Protein AF-A0A527IEG9-F1 (afdb_monomer_lite)

Sequence (114 aa):
MAAKRARAEEELRIRSDRERFSSRGETYRGRKVEIALPAPVWIGRRSSSSIIARYGMGVKFLDELRGRPLADNLIQEAIPAFLDLQPGTTLDSDARGARLRIGQSFIADIDFRR

Structure (mmCIF, N/CA/C/O backbone):
data_AF-A0A527IEG9-F1
#
_entry.id   AF-A0A527IEG9-F1
#
loop_
_atom_site.group_PDB
_atom_site.id
_atom_site.type_symbol
_atom_site.label_atom_id
_atom_site.label_alt_id
_atom_site.label_comp_id
_atom_site.label_asym_id
_atom_site.label_entity_id
_atom_site.label_seq_id
_atom_site.pdbx_PDB_ins_code
_atom_site.Cartn_x
_atom_site.Cartn_y
_atom_site.Cartn_z
_atom_site.occupancy
_atom_site.B_iso_or_equiv
_atom_site.auth_seq_id
_atom_site.auth_comp_id
_atom_site.auth_asym_id
_atom_site.auth_atom_id
_atom_site.pdbx_PDB_model_num
ATOM 1 N N . MET A 1 1 ? -36.230 -12.224 -5.153 1.00 51.28 1 MET A N 1
ATOM 2 C CA . MET A 1 1 ? -35.337 -12.764 -4.096 1.00 51.28 1 MET A CA 1
ATOM 3 C C . MET A 1 1 ? -34.110 -13.481 -4.669 1.00 51.28 1 MET A C 1
ATOM 5 O O . MET A 1 1 ? -33.006 -13.135 -4.271 1.00 51.28 1 MET A O 1
ATOM 9 N N . ALA A 1 2 ? -34.260 -14.395 -5.639 1.00 60.66 2 ALA A N 1
ATOM 10 C CA . ALA A 1 2 ? -33.141 -15.141 -6.242 1.00 60.66 2 ALA A CA 1
ATOM 11 C C . ALA A 1 2 ? -32.073 -14.261 -6.933 1.00 60.66 2 ALA A C 1
ATOM 13 O O . ALA A 1 2 ? -30.885 -14.443 -6.696 1.00 60.66 2 ALA A O 1
ATOM 14 N N . ALA A 1 3 ? -32.480 -13.231 -7.684 1.00 59.66 3 ALA A N 1
ATOM 15 C CA . ALA A 1 3 ? -31.545 -12.319 -8.359 1.00 59.66 3 ALA A CA 1
ATOM 16 C C . ALA A 1 3 ? -30.668 -11.489 -7.394 1.00 59.66 3 ALA A C 1
ATOM 18 O O . ALA A 1 3 ? -29.519 -11.188 -7.703 1.00 59.66 3 ALA A O 1
ATOM 19 N N . LYS A 1 4 ? -31.180 -11.149 -6.198 1.00 56.38 4 LYS A N 1
ATOM 20 C CA . LYS A 1 4 ? -30.388 -10.474 -5.152 1.00 56.38 4 LYS A CA 1
ATOM 21 C C . LYS A 1 4 ? -29.350 -11.414 -4.535 1.00 56.38 4 LYS A C 1
ATOM 23 O O . LYS A 1 4 ? -28.250 -10.964 -4.245 1.00 56.38 4 LYS A O 1
ATOM 28 N N . ARG A 1 5 ? -29.684 -12.700 -4.359 1.00 64.88 5 ARG A N 1
ATOM 29 C CA . ARG A 1 5 ? -28.741 -13.715 -3.859 1.00 64.88 5 ARG A CA 1
ATOM 30 C C . ARG A 1 5 ? -27.626 -13.999 -4.858 1.00 64.88 5 ARG A C 1
ATOM 32 O O . ARG A 1 5 ? -26.475 -13.915 -4.466 1.00 64.88 5 ARG A O 1
ATOM 39 N N . ALA A 1 6 ? -27.952 -14.201 -6.134 1.00 69.56 6 ALA A N 1
ATOM 40 C CA . ALA A 1 6 ? -26.949 -14.427 -7.176 1.00 69.56 6 ALA A CA 1
ATOM 41 C C . ALA A 1 6 ? -25.975 -13.242 -7.315 1.00 69.56 6 ALA A C 1
ATOM 43 O O . ALA A 1 6 ? -24.769 -13.428 -7.424 1.00 69.56 6 ALA A O 1
ATOM 44 N N . ARG A 1 7 ? -26.482 -12.003 -7.231 1.00 61.66 7 ARG A N 1
ATOM 45 C CA . ARG A 1 7 ? -25.636 -10.800 -7.253 1.00 61.66 7 ARG A CA 1
ATOM 46 C C . ARG A 1 7 ? -24.762 -10.678 -6.001 1.00 61.66 7 ARG A C 1
ATOM 48 O O . ARG A 1 7 ? -23.593 -10.333 -6.115 1.00 61.66 7 ARG A O 1
ATOM 55 N N . ALA A 1 8 ? -25.300 -11.010 -4.827 1.00 61.66 8 ALA A N 1
ATOM 56 C CA . ALA A 1 8 ? -24.526 -11.051 -3.588 1.00 61.66 8 ALA A CA 1
ATOM 57 C C . ALA A 1 8 ? -23.448 -12.152 -3.611 1.00 61.66 8 ALA A C 1
ATOM 59 O O . ALA A 1 8 ? -22.348 -11.933 -3.116 1.00 61.66 8 ALA A O 1
ATOM 60 N N . GLU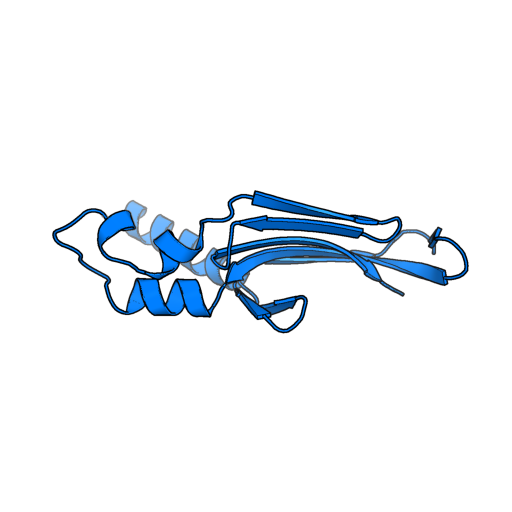 A 1 9 ? -23.737 -13.312 -4.202 1.00 65.81 9 GLU A N 1
ATOM 61 C CA . GLU A 1 9 ? -22.797 -14.427 -4.367 1.00 65.81 9 GLU A CA 1
ATOM 62 C C . GLU A 1 9 ? -21.685 -14.103 -5.373 1.00 65.81 9 GLU A C 1
ATOM 64 O O . GLU A 1 9 ? -20.520 -14.371 -5.087 1.00 65.81 9 GLU A O 1
ATOM 69 N N . GLU A 1 10 ? -21.998 -13.443 -6.491 1.00 61.69 10 GLU A N 1
ATOM 70 C CA . GLU A 1 10 ? -20.993 -12.946 -7.441 1.00 61.69 10 GLU A CA 1
ATOM 71 C C . GLU A 1 10 ? -20.089 -11.888 -6.781 1.00 61.69 10 GLU A C 1
ATOM 73 O O . GLU A 1 10 ? -18.861 -11.969 -6.853 1.00 61.69 10 GLU A O 1
ATOM 78 N N . GLU A 1 11 ? -20.675 -10.940 -6.041 1.00 54.66 11 GLU A N 1
ATOM 79 C CA . GLU A 1 11 ? -19.921 -9.946 -5.269 1.00 54.66 11 GLU A CA 1
ATOM 80 C C . GLU A 1 11 ? -19.051 -10.592 -4.180 1.00 54.66 11 GLU A C 1
ATOM 82 O O . GLU A 1 11 ? -17.944 -10.116 -3.926 1.00 54.66 11 GLU A O 1
ATOM 87 N N . LEU A 1 12 ? -19.514 -11.675 -3.545 1.00 58.25 12 LEU A N 1
ATOM 88 C CA . LEU A 1 12 ? -18.746 -12.465 -2.578 1.00 58.25 12 LEU A CA 1
ATOM 89 C C . LEU A 1 12 ? -17.605 -13.240 -3.250 1.00 58.25 12 LEU A C 1
ATOM 91 O O . LEU A 1 12 ? -16.510 -13.281 -2.692 1.00 58.25 12 LEU A O 1
ATOM 95 N N . ARG A 1 13 ? -17.817 -13.798 -4.446 1.00 60.03 13 ARG A N 1
ATOM 96 C CA . ARG A 1 13 ? -16.794 -14.523 -5.214 1.00 60.03 13 ARG A CA 1
ATOM 97 C C . ARG A 1 13 ? -15.653 -13.597 -5.638 1.00 60.03 13 ARG A C 1
ATOM 99 O O . ARG A 1 13 ? -14.487 -13.937 -5.459 1.00 60.03 13 ARG A O 1
ATOM 106 N N . ILE A 1 14 ? -15.976 -12.371 -6.054 1.00 57.31 14 ILE A N 1
ATOM 107 C CA . ILE A 1 14 ? -14.994 -11.317 -6.366 1.00 57.31 14 ILE A CA 1
ATOM 108 C C . ILE A 1 14 ? -14.208 -10.867 -5.110 1.00 57.31 14 ILE A C 1
ATOM 110 O O . ILE A 1 14 ? -13.097 -10.343 -5.221 1.00 57.31 14 ILE A O 1
ATOM 114 N N . ARG A 1 15 ? -14.704 -11.107 -3.879 1.00 53.66 15 ARG A N 1
ATOM 115 C CA . ARG A 1 15 ? -13.917 -10.851 -2.647 1.00 53.66 15 ARG A CA 1
ATOM 116 C C . ARG A 1 15 ? -12.710 -11.780 -2.503 1.00 53.66 15 ARG A C 1
ATOM 118 O O . ARG A 1 15 ? -11.850 -11.462 -1.680 1.00 53.66 15 ARG A O 1
ATOM 125 N N . SER A 1 16 ? -12.627 -12.873 -3.268 1.00 50.97 16 SER A N 1
ATOM 126 C CA . SER A 1 16 ? -11.478 -13.788 -3.253 1.00 50.97 16 SER A CA 1
ATOM 127 C C . SER A 1 16 ? -10.190 -13.158 -3.805 1.00 50.97 16 SER A C 1
ATOM 129 O O . SER A 1 16 ? -9.112 -13.623 -3.457 1.00 50.97 16 SER A O 1
ATOM 131 N N . ASP A 1 17 ? -10.278 -12.047 -4.549 1.00 58.75 17 ASP A N 1
ATOM 132 C CA . ASP A 1 17 ? -9.112 -11.271 -5.019 1.00 58.75 17 ASP A CA 1
ATOM 133 C C . ASP A 1 17 ? -8.487 -10.380 -3.929 1.00 58.75 17 ASP A C 1
ATOM 135 O O . ASP A 1 17 ? -7.576 -9.590 -4.192 1.00 58.75 17 ASP A O 1
ATOM 139 N N . ARG A 1 18 ? -9.013 -10.426 -2.697 1.00 70.69 18 ARG A N 1
ATOM 140 C CA . ARG A 1 18 ? -8.497 -9.622 -1.585 1.00 70.69 18 ARG A CA 1
ATOM 141 C C . ARG A 1 18 ? -7.335 -10.335 -0.893 1.00 70.69 18 ARG A C 1
ATOM 143 O O . ARG A 1 18 ? -7.546 -11.033 0.101 1.00 70.69 18 ARG A O 1
ATOM 150 N N . GLU A 1 19 ? -6.122 -10.104 -1.379 1.00 85.31 19 GLU A N 1
ATOM 151 C CA . GLU A 1 19 ? -4.869 -10.558 -0.769 1.00 85.31 19 GLU A CA 1
ATOM 152 C C . GLU A 1 19 ? -4.508 -9.710 0.469 1.00 85.31 19 GLU A C 1
ATOM 154 O O . GLU A 1 19 ? -4.860 -8.528 0.584 1.00 85.31 19 GLU A O 1
ATOM 159 N N . ARG A 1 20 ? -3.795 -10.323 1.421 1.00 91.56 20 ARG A N 1
ATOM 160 C CA . ARG A 1 20 ? -3.080 -9.595 2.475 1.00 91.56 20 ARG A CA 1
ATOM 161 C C . ARG A 1 20 ? -1.686 -9.240 1.976 1.00 91.56 20 ARG A C 1
ATOM 163 O O . ARG A 1 20 ? -0.940 -10.125 1.579 1.00 91.56 20 ARG A O 1
ATOM 170 N N . PHE A 1 21 ? -1.312 -7.971 2.060 1.00 91.50 21 PHE A N 1
ATOM 171 C CA . PHE A 1 21 ? 0.028 -7.522 1.699 1.00 91.50 21 PHE A CA 1
ATOM 172 C C . PHE A 1 21 ? 0.590 -6.586 2.761 1.00 91.50 21 PHE A C 1
ATOM 174 O O . PHE A 1 21 ? -0.154 -5.904 3.467 1.00 91.50 21 PHE A O 1
ATOM 181 N N . SER A 1 22 ? 1.916 -6.532 2.847 1.00 90.25 22 SER A N 1
ATOM 182 C CA . SER A 1 22 ? 2.611 -5.628 3.760 1.00 90.25 22 SER A CA 1
ATOM 183 C C . SER A 1 22 ? 3.229 -4.454 3.005 1.00 90.25 22 SER A C 1
ATOM 185 O O . SER A 1 22 ? 3.798 -4.627 1.922 1.00 90.25 22 SER A O 1
ATOM 187 N N . SER A 1 23 ? 3.158 -3.260 3.591 1.00 85.00 23 SER A N 1
ATOM 188 C CA . SER A 1 23 ? 3.851 -2.064 3.097 1.00 85.00 23 SER A CA 1
ATOM 189 C C . SER A 1 23 ? 4.388 -1.258 4.284 1.00 85.00 23 SER A C 1
ATOM 191 O O . SER A 1 23 ? 3.635 -0.913 5.186 1.00 85.00 23 SER A O 1
ATOM 193 N N . ARG A 1 24 ? 5.708 -0.996 4.313 1.00 78.62 24 ARG A N 1
ATOM 194 C CA . ARG A 1 24 ? 6.429 -0.319 5.424 1.00 78.62 24 ARG A CA 1
ATOM 195 C C . ARG A 1 24 ? 6.069 -0.839 6.835 1.00 78.62 24 ARG A C 1
ATOM 197 O O . ARG A 1 24 ? 5.907 -0.066 7.766 1.00 78.62 24 ARG A O 1
ATOM 204 N N . GLY A 1 25 ? 5.964 -2.158 6.993 1.00 83.69 25 GLY A N 1
ATOM 205 C CA . GLY A 1 25 ? 5.721 -2.795 8.298 1.00 83.69 25 GLY A CA 1
ATOM 206 C C . GLY A 1 25 ? 4.254 -2.856 8.735 1.00 83.69 25 GLY A C 1
ATOM 207 O O . GLY A 1 25 ? 3.943 -3.542 9.703 1.00 83.69 25 GLY A O 1
ATOM 208 N N . GLU A 1 26 ? 3.338 -2.224 8.001 1.00 87.38 26 GLU A N 1
ATOM 209 C CA . GLU A 1 26 ? 1.899 -2.362 8.220 1.00 87.38 26 GLU A CA 1
ATOM 210 C C . GLU A 1 26 ? 1.297 -3.408 7.277 1.00 87.38 26 GLU A C 1
ATOM 212 O O . GLU A 1 26 ? 1.782 -3.620 6.162 1.00 87.38 26 GLU A O 1
ATOM 217 N N . THR A 1 27 ? 0.235 -4.072 7.739 1.00 92.62 27 THR A N 1
ATOM 218 C CA . THR A 1 27 ? -0.490 -5.086 6.963 1.00 92.62 27 THR A CA 1
ATOM 219 C C . THR A 1 27 ? -1.805 -4.516 6.463 1.00 92.62 27 THR A C 1
ATOM 221 O O . THR A 1 27 ? -2.594 -3.963 7.232 1.00 92.62 27 THR A O 1
ATOM 224 N N . TYR A 1 28 ? -2.066 -4.733 5.183 1.00 93.00 28 TYR A N 1
ATOM 225 C CA . TYR A 1 28 ? -3.256 -4.278 4.489 1.00 93.00 28 TYR A CA 1
ATOM 226 C C . TYR A 1 28 ? -3.981 -5.466 3.866 1.00 93.00 28 TYR A C 1
ATOM 228 O O . TYR A 1 28 ? -3.386 -6.506 3.574 1.00 93.00 28 TYR A O 1
ATOM 236 N N . ARG A 1 29 ? -5.284 -5.309 3.651 1.00 93.25 29 ARG A N 1
ATOM 237 C CA . ARG A 1 29 ? -6.112 -6.243 2.895 1.00 93.25 29 ARG A CA 1
ATOM 238 C C . ARG A 1 29 ? -6.718 -5.515 1.707 1.00 93.25 29 ARG A C 1
ATOM 240 O O . ARG A 1 29 ? -7.449 -4.540 1.878 1.00 93.25 29 ARG A O 1
ATOM 247 N N . GLY A 1 30 ? -6.445 -6.006 0.508 1.00 93.75 30 GLY A N 1
ATOM 248 C CA . GLY A 1 30 ? -6.881 -5.353 -0.718 1.00 93.75 30 GLY A CA 1
ATOM 249 C C . GLY A 1 30 ? -6.375 -6.085 -1.944 1.00 93.75 30 GLY A C 1
ATOM 250 O O . GLY A 1 30 ? -6.306 -7.306 -1.928 1.00 93.75 30 GLY A O 1
ATOM 251 N N . ARG A 1 31 ? -6.050 -5.361 -3.008 1.00 91.75 31 ARG A N 1
ATOM 252 C CA . ARG A 1 31 ? -5.561 -5.959 -4.248 1.00 91.75 31 ARG A CA 1
ATOM 253 C C . ARG A 1 31 ? -4.077 -5.705 -4.431 1.00 91.75 31 ARG A C 1
ATOM 255 O O . ARG A 1 31 ? -3.546 -4.679 -4.007 1.00 91.75 31 ARG A O 1
ATOM 262 N N . LYS A 1 32 ? -3.442 -6.650 -5.109 1.00 92.06 32 LYS A N 1
ATOM 263 C CA . LYS A 1 32 ? -2.047 -6.616 -5.520 1.00 92.06 32 LYS A CA 1
ATOM 264 C C . LYS A 1 32 ? -1.991 -7.139 -6.943 1.00 92.06 32 LYS A C 1
ATOM 266 O O . LYS A 1 32 ? -2.528 -8.202 -7.233 1.00 92.06 32 LYS A O 1
ATOM 271 N N . VAL A 1 33 ? -1.366 -6.371 -7.815 1.00 92.69 33 VAL A N 1
ATOM 272 C CA . VAL A 1 33 ? -1.149 -6.736 -9.208 1.00 92.69 33 VAL A CA 1
ATOM 273 C C . VAL A 1 33 ? 0.329 -6.569 -9.483 1.00 92.69 33 VAL A C 1
ATOM 275 O O . VAL A 1 33 ? 0.902 -5.524 -9.185 1.00 92.69 33 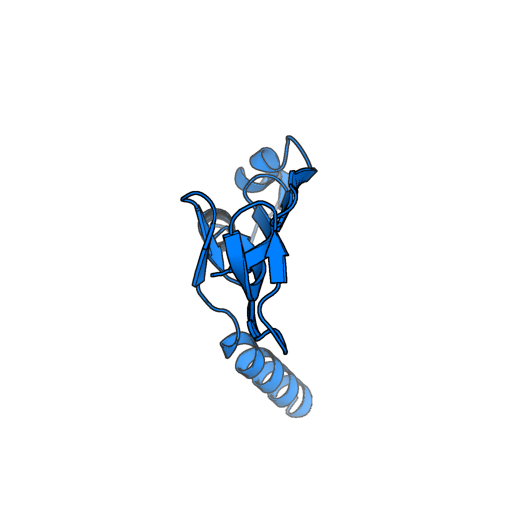VAL A O 1
ATOM 278 N N . GLU A 1 34 ? 0.943 -7.608 -10.029 1.00 94.56 34 GLU A N 1
ATOM 279 C CA . GLU A 1 34 ? 2.302 -7.542 -10.541 1.00 94.56 34 GLU A CA 1
ATOM 280 C C . GLU A 1 34 ? 2.255 -7.586 -12.064 1.00 94.56 34 GLU A C 1
ATOM 282 O O . GLU A 1 34 ? 1.620 -8.455 -12.659 1.00 94.56 34 GLU A O 1
ATOM 287 N N . ILE A 1 35 ? 2.894 -6.602 -12.683 1.00 94.50 35 ILE A N 1
ATOM 288 C CA . ILE A 1 35 ? 2.924 -6.405 -14.124 1.00 94.50 35 ILE A CA 1
ATOM 289 C C . ILE A 1 35 ? 4.368 -6.604 -14.565 1.00 94.50 35 ILE A C 1
ATOM 291 O O . ILE A 1 35 ? 5.245 -5.817 -14.203 1.00 94.50 35 ILE A O 1
ATOM 295 N N . ALA A 1 36 ? 4.617 -7.656 -15.341 1.00 96.50 36 ALA A N 1
ATOM 296 C CA . ALA A 1 36 ? 5.911 -7.861 -15.975 1.00 96.50 36 ALA A CA 1
ATOM 297 C C . ALA A 1 36 ? 6.147 -6.776 -17.035 1.00 96.50 36 ALA A C 1
ATOM 299 O O . ALA A 1 36 ? 5.261 -6.468 -17.836 1.00 96.50 36 ALA A O 1
ATOM 300 N N . LEU A 1 37 ? 7.343 -6.194 -17.037 1.00 95.06 37 LEU A N 1
ATOM 301 C CA . LEU A 1 37 ? 7.744 -5.241 -18.060 1.00 95.06 37 LEU A CA 1
ATOM 302 C C . LEU A 1 37 ? 8.191 -5.994 -19.319 1.00 95.06 37 LEU A C 1
ATOM 304 O O . LEU A 1 37 ? 8.839 -7.035 -19.211 1.00 95.06 37 LEU A O 1
ATOM 308 N N . PRO A 1 38 ? 7.908 -5.461 -20.520 1.00 93.81 38 PRO A N 1
ATOM 309 C CA . PRO A 1 38 ? 8.325 -6.093 -21.774 1.00 93.81 38 PRO A CA 1
ATOM 310 C C . PRO A 1 38 ? 9.854 -6.154 -21.929 1.00 93.81 38 PRO A C 1
ATOM 312 O O . PRO A 1 38 ? 10.368 -6.997 -22.657 1.00 93.81 38 PRO A O 1
ATOM 315 N N . ALA A 1 39 ? 10.583 -5.273 -21.238 1.00 94.81 39 ALA A N 1
ATOM 316 C CA . ALA A 1 39 ? 12.034 -5.294 -21.110 1.00 94.81 39 ALA A CA 1
ATOM 317 C C . ALA A 1 39 ? 12.453 -4.650 -19.773 1.00 94.81 39 ALA A C 1
ATOM 319 O O . ALA A 1 39 ? 11.714 -3.807 -19.251 1.00 94.81 39 ALA A O 1
ATOM 320 N N . PRO A 1 40 ? 13.632 -4.992 -19.217 1.00 94.38 40 PRO A N 1
ATOM 321 C CA . PRO A 1 40 ? 14.131 -4.347 -18.011 1.00 94.38 40 PRO A CA 1
ATOM 322 C C . PRO A 1 40 ? 14.338 -2.841 -18.210 1.00 94.38 40 PRO A C 1
ATOM 324 O O . PRO A 1 40 ? 15.003 -2.415 -19.154 1.00 94.38 40 PRO A O 1
ATOM 327 N N . VAL A 1 41 ? 13.826 -2.036 -17.281 1.00 94.44 41 VAL A N 1
ATOM 328 C CA . VAL A 1 41 ? 14.008 -0.578 -17.269 1.00 94.44 41 VAL A CA 1
ATOM 329 C C . VAL A 1 41 ? 15.047 -0.203 -16.219 1.00 94.44 41 VAL A C 1
ATOM 331 O O . VAL A 1 41 ? 14.991 -0.666 -15.077 1.00 94.44 41 VAL A O 1
ATOM 334 N N . TRP A 1 42 ? 16.002 0.647 -16.591 1.00 94.38 42 TRP A N 1
ATOM 335 C CA . TRP A 1 42 ? 17.022 1.161 -15.679 1.00 94.38 42 TRP A CA 1
ATOM 336 C C . TRP A 1 42 ? 16.534 2.428 -14.979 1.00 94.38 42 TRP A C 1
ATOM 338 O O . TRP A 1 42 ? 16.222 3.422 -15.628 1.00 94.38 42 TRP A O 1
ATOM 348 N N . ILE A 1 43 ? 16.504 2.398 -13.646 1.00 91.44 43 ILE A N 1
ATOM 349 C CA . ILE A 1 43 ? 16.190 3.554 -12.802 1.00 91.44 43 ILE A CA 1
ATOM 350 C C . ILE A 1 43 ? 17.415 3.837 -11.933 1.00 91.44 43 ILE A C 1
ATOM 352 O O . ILE A 1 43 ? 17.731 3.100 -10.990 1.00 91.44 43 ILE A O 1
ATOM 356 N N . GLY A 1 44 ? 18.161 4.882 -12.293 1.00 89.25 44 GLY A N 1
ATOM 357 C CA . GLY A 1 44 ? 19.489 5.130 -11.735 1.00 89.25 44 GLY A CA 1
ATOM 358 C C . GLY A 1 44 ? 20.438 3.965 -12.040 1.00 89.25 44 GLY A C 1
ATOM 359 O O . GLY A 1 44 ? 20.690 3.651 -13.197 1.00 89.25 44 GLY A O 1
ATOM 360 N N . ARG A 1 45 ? 20.960 3.303 -10.999 1.00 91.94 45 ARG A N 1
ATOM 361 C CA . ARG A 1 45 ? 21.913 2.176 -11.122 1.00 91.94 45 ARG A CA 1
ATOM 362 C C . ARG A 1 45 ? 21.269 0.787 -11.015 1.00 91.94 45 ARG A C 1
ATOM 364 O O . ARG A 1 45 ? 21.984 -0.205 -10.903 1.00 91.94 45 ARG A O 1
ATOM 371 N N . ARG A 1 46 ? 19.938 0.696 -10.955 1.00 91.62 46 ARG A N 1
ATOM 372 C CA . ARG A 1 46 ? 19.218 -0.571 -10.753 1.00 91.62 46 ARG A CA 1
ATOM 373 C C . ARG A 1 46 ? 18.275 -0.827 -11.920 1.00 91.62 46 ARG A C 1
ATOM 375 O O . ARG A 1 46 ? 17.517 0.063 -12.297 1.00 91.62 46 ARG A O 1
ATOM 382 N N . SER A 1 47 ? 18.294 -2.046 -12.449 1.00 95.31 47 SER A N 1
ATOM 383 C CA . SER A 1 47 ? 17.272 -2.515 -13.378 1.00 95.31 47 SER A CA 1
ATOM 384 C C . SER A 1 47 ? 16.020 -2.963 -12.620 1.00 95.31 47 SER A C 1
ATOM 386 O O . SER A 1 47 ? 16.087 -3.390 -11.461 1.00 95.31 47 SER A O 1
ATOM 388 N N . SER A 1 48 ? 14.875 -2.820 -13.276 1.00 95.88 48 SER A N 1
ATOM 389 C CA . SER A 1 48 ? 13.574 -3.288 -12.808 1.00 95.88 48 SER A CA 1
ATOM 390 C C . SER A 1 48 ? 12.915 -4.083 -13.926 1.00 95.88 48 SER A C 1
ATOM 392 O O . SER A 1 48 ? 12.897 -3.607 -15.060 1.00 95.88 48 SER A O 1
ATOM 394 N N . SER A 1 49 ? 12.404 -5.275 -13.629 1.00 96.12 49 SER A N 1
ATOM 395 C CA . SER A 1 49 ? 11.744 -6.152 -14.607 1.00 96.12 49 SER A CA 1
ATOM 396 C C . SER A 1 49 ? 10.230 -6.261 -14.406 1.00 96.12 49 SER A C 1
ATOM 398 O O . SER A 1 49 ? 9.530 -6.742 -15.295 1.00 96.12 49 SER A O 1
ATOM 400 N N . SER A 1 50 ? 9.702 -5.762 -13.287 1.00 96.56 50 SER A N 1
ATOM 401 C CA . SER A 1 50 ? 8.262 -5.700 -13.036 1.00 96.56 50 SER A CA 1
ATOM 402 C C . SER A 1 50 ? 7.859 -4.448 -12.256 1.00 96.56 50 SER A C 1
ATOM 404 O O . SER A 1 50 ? 8.683 -3.733 -11.674 1.00 96.56 50 SER A O 1
ATOM 406 N N . ILE A 1 51 ? 6.560 -4.166 -12.267 1.00 95.56 51 ILE A N 1
ATOM 407 C CA . ILE A 1 51 ? 5.909 -3.153 -11.441 1.00 95.56 51 ILE A CA 1
ATOM 408 C C . ILE A 1 51 ? 4.893 -3.865 -10.560 1.00 95.56 51 ILE A C 1
ATOM 410 O O . ILE A 1 51 ? 4.080 -4.643 -11.054 1.00 95.56 51 ILE A O 1
ATOM 414 N N . ILE A 1 52 ? 4.902 -3.566 -9.266 1.00 95.31 52 ILE A N 1
ATOM 415 C CA . ILE A 1 52 ? 3.841 -3.987 -8.357 1.00 95.31 52 ILE A CA 1
ATOM 416 C C . ILE A 1 52 ? 2.939 -2.793 -8.058 1.00 95.31 52 ILE A C 1
ATOM 418 O O . ILE A 1 52 ? 3.418 -1.748 -7.633 1.00 95.31 52 ILE A O 1
ATOM 422 N N . ALA A 1 53 ? 1.638 -2.953 -8.270 1.00 94.56 53 ALA A N 1
ATOM 423 C CA . ALA A 1 53 ? 0.614 -1.996 -7.877 1.00 94.56 53 ALA A CA 1
ATOM 424 C C . ALA A 1 53 ? -0.255 -2.622 -6.786 1.00 94.56 53 ALA A C 1
ATOM 426 O O . ALA A 1 53 ? -0.739 -3.749 -6.927 1.00 94.56 53 ALA A O 1
ATOM 427 N N . ARG A 1 54 ? -0.443 -1.911 -5.676 1.00 95.25 54 ARG A N 1
ATOM 428 C CA . ARG A 1 54 ? -1.197 -2.397 -4.519 1.00 95.25 54 ARG A CA 1
ATOM 429 C C . ARG A 1 54 ? -2.131 -1.321 -4.026 1.00 95.25 54 ARG A C 1
ATOM 431 O O . ARG A 1 54 ? -1.795 -0.144 -4.026 1.00 95.25 54 ARG A O 1
ATOM 438 N N . TYR A 1 55 ? -3.291 -1.730 -3.546 1.00 95.00 55 TYR A N 1
ATOM 439 C CA . TYR A 1 55 ? -4.160 -0.848 -2.785 1.00 95.00 55 TYR A CA 1
ATOM 440 C C . TYR A 1 55 ? -5.011 -1.653 -1.824 1.00 95.00 55 TYR A C 1
ATOM 442 O O . TYR A 1 55 ? -5.387 -2.791 -2.110 1.00 95.00 55 TYR A O 1
ATOM 450 N N . GLY A 1 56 ? -5.331 -1.084 -0.671 1.00 94.69 56 GLY A N 1
ATOM 451 C CA . GLY A 1 56 ? -6.091 -1.810 0.330 1.00 94.69 56 GLY A CA 1
ATOM 452 C C . GLY A 1 56 ? -6.319 -1.040 1.610 1.00 94.69 56 GLY A C 1
ATOM 453 O O . GLY A 1 56 ? -5.806 0.060 1.803 1.00 94.69 56 GLY A O 1
ATOM 454 N N . MET A 1 57 ? -7.094 -1.671 2.486 1.00 92.62 57 MET A N 1
ATOM 455 C CA . MET A 1 57 ? -7.415 -1.135 3.800 1.00 92.62 57 MET A CA 1
ATOM 456 C C . MET A 1 57 ? -6.482 -1.722 4.857 1.00 92.62 57 MET A C 1
ATOM 458 O O . MET A 1 57 ? -6.169 -2.914 4.797 1.0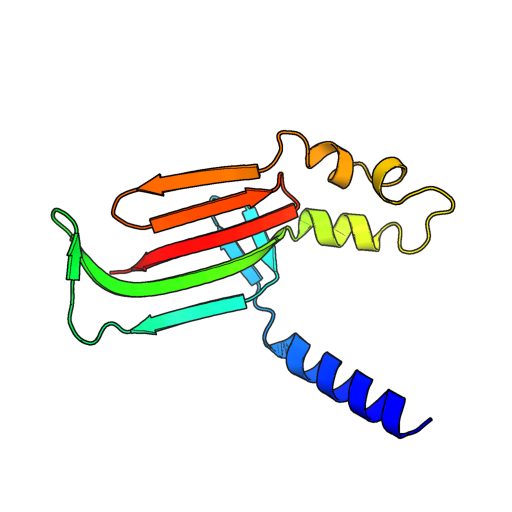0 92.62 57 MET A O 1
ATOM 462 N N . GLY A 1 58 ? -6.066 -0.926 5.837 1.00 91.44 58 GLY A N 1
ATOM 463 C CA . GLY A 1 58 ? -5.282 -1.390 6.978 1.00 91.44 58 GLY A CA 1
ATOM 464 C C . GLY A 1 58 ? -6.034 -2.482 7.735 1.00 91.44 58 GLY A C 1
ATOM 465 O O . GLY A 1 58 ? -7.222 -2.348 8.022 1.00 91.44 58 GLY A O 1
ATOM 466 N N . VAL A 1 59 ? -5.362 -3.590 8.054 1.00 90.75 59 VAL A N 1
ATOM 467 C CA . VAL A 1 59 ? -6.011 -4.710 8.756 1.00 90.75 59 VAL A CA 1
ATOM 468 C C . VAL A 1 59 ? -6.490 -4.282 10.143 1.00 90.75 59 VAL A C 1
ATOM 470 O O . VAL A 1 59 ? -7.623 -4.589 10.490 1.00 90.75 59 VAL A O 1
ATOM 473 N N . LYS A 1 60 ? -5.692 -3.492 10.874 1.00 87.00 60 LYS A N 1
ATOM 474 C CA . LYS A 1 60 ? -6.081 -2.935 12.181 1.00 87.00 60 LYS A CA 1
ATOM 475 C C . LYS A 1 60 ? -7.366 -2.109 12.091 1.00 87.00 60 LYS A C 1
ATOM 477 O O . LYS A 1 60 ? -8.315 -2.372 12.817 1.00 87.00 60 LYS A O 1
ATOM 482 N N . PHE A 1 61 ? -7.432 -1.207 11.110 1.00 86.69 61 PHE A N 1
ATOM 483 C CA . PHE A 1 61 ? -8.626 -0.410 10.832 1.00 86.69 61 PHE A CA 1
ATOM 484 C C . PHE A 1 61 ? -9.855 -1.291 10.543 1.00 86.69 61 PHE A C 1
ATOM 486 O O . PHE A 1 61 ? -10.939 -1.056 11.073 1.00 86.69 61 PHE A O 1
ATOM 493 N N . LEU A 1 62 ? -9.697 -2.346 9.734 1.00 87.31 62 LEU A N 1
ATOM 494 C CA . LEU A 1 62 ? -10.784 -3.291 9.458 1.00 87.31 62 LEU A CA 1
ATOM 495 C C . LEU A 1 62 ? -11.219 -4.092 10.693 1.00 87.31 62 LEU A C 1
ATOM 497 O O . LEU A 1 62 ? -12.398 -4.430 10.801 1.00 87.31 62 LEU A O 1
ATOM 501 N N . ASP A 1 63 ? -10.294 -4.442 11.581 1.00 86.81 63 ASP A N 1
ATOM 502 C CA . ASP A 1 63 ? -10.602 -5.194 12.797 1.00 86.81 63 ASP A CA 1
ATOM 503 C C . ASP A 1 63 ? -11.345 -4.316 13.818 1.00 86.81 63 ASP A C 1
ATOM 505 O O . ASP A 1 63 ? -12.323 -4.771 14.412 1.00 86.81 63 ASP A O 1
ATOM 509 N N . GLU A 1 64 ? -10.989 -3.035 13.933 1.00 83.12 64 GLU A N 1
ATOM 510 C CA . GLU A 1 64 ? -11.729 -2.060 14.748 1.00 83.12 64 GLU A CA 1
ATOM 511 C C . GLU A 1 64 ? -13.157 -1.838 14.234 1.00 83.12 64 GLU A C 1
ATOM 513 O O . GLU A 1 64 ? -14.107 -1.862 15.020 1.00 83.12 64 GLU A O 1
ATOM 518 N N . LEU A 1 65 ? -13.335 -1.731 12.910 1.00 80.81 65 LEU A N 1
ATOM 519 C CA . LEU A 1 65 ? -14.661 -1.678 12.282 1.00 80.81 65 LEU A CA 1
ATOM 520 C C . LEU A 1 65 ? -15.517 -2.907 12.620 1.00 80.81 65 LEU A C 1
ATOM 522 O O . LEU A 1 65 ? -16.721 -2.793 12.840 1.00 80.81 65 LEU A O 1
ATOM 526 N N . ARG A 1 66 ? -14.913 -4.100 12.660 1.00 80.88 66 ARG A N 1
ATOM 527 C CA . ARG A 1 66 ? -15.632 -5.339 13.002 1.00 80.88 66 ARG A CA 1
ATOM 528 C C . ARG A 1 66 ? -16.022 -5.416 14.470 1.00 80.88 66 ARG A C 1
ATOM 530 O O . ARG A 1 66 ? -17.012 -6.072 14.774 1.00 80.88 66 ARG A O 1
ATOM 537 N N . GLY A 1 67 ? -15.260 -4.779 15.356 1.00 79.38 67 GLY A N 1
ATOM 538 C CA . GLY A 1 67 ? -15.560 -4.728 16.786 1.00 79.38 67 GLY A CA 1
ATOM 539 C C . GLY A 1 67 ? -16.809 -3.908 17.123 1.00 79.38 67 GLY A C 1
ATOM 540 O O . GLY A 1 67 ? -17.370 -4.086 18.200 1.00 79.38 67 GLY A O 1
ATOM 541 N N . ARG A 1 68 ? -17.265 -3.034 16.213 1.00 71.12 68 ARG A N 1
ATOM 542 C CA . ARG A 1 68 ? -18.456 -2.181 16.384 1.00 71.12 68 ARG A CA 1
ATOM 543 C C . ARG A 1 68 ? -19.341 -2.213 15.127 1.00 71.12 68 ARG A C 1
ATOM 545 O O . ARG A 1 68 ? -19.436 -1.213 14.420 1.00 71.12 68 ARG A O 1
ATOM 552 N N . PRO A 1 69 ? -19.979 -3.359 14.814 1.00 65.12 69 PRO A N 1
ATOM 553 C CA . PRO A 1 69 ? -20.737 -3.529 13.572 1.00 65.12 69 PRO A CA 1
ATOM 554 C C . PRO A 1 69 ? -22.029 -2.699 13.536 1.00 65.12 69 PRO A C 1
ATOM 556 O O . PRO A 1 69 ? -22.543 -2.417 12.457 1.00 65.12 69 PRO A O 1
ATOM 559 N N . LEU A 1 70 ? -22.545 -2.322 14.708 1.00 65.81 70 LEU A N 1
ATOM 560 C CA . LEU A 1 70 ? -23.683 -1.432 14.897 1.00 65.81 70 LEU A CA 1
ATOM 561 C C . LEU A 1 70 ? -23.244 -0.341 15.875 1.00 65.81 70 LEU A C 1
ATOM 563 O O . LEU A 1 70 ? -22.705 -0.650 16.938 1.00 65.81 70 LEU A O 1
ATOM 567 N N . ALA A 1 71 ? -23.437 0.916 15.495 1.00 64.75 71 ALA A N 1
ATOM 568 C CA . ALA A 1 71 ? -23.179 2.070 16.341 1.00 64.75 71 ALA A CA 1
ATOM 569 C C . ALA A 1 71 ? -24.415 2.970 16.309 1.00 64.75 71 ALA A C 1
ATOM 571 O O . ALA A 1 71 ? -24.925 3.263 15.229 1.00 64.75 71 ALA A O 1
ATOM 572 N N . ASP A 1 72 ? -24.879 3.388 17.487 1.00 68.12 72 ASP A N 1
ATOM 573 C CA . ASP A 1 72 ? -26.004 4.324 17.617 1.00 68.12 72 ASP A CA 1
ATOM 574 C C . ASP A 1 72 ? -25.604 5.754 17.211 1.00 68.12 72 ASP A C 1
ATOM 576 O O . ASP A 1 72 ? -26.441 6.546 16.785 1.00 68.12 72 ASP A O 1
ATOM 580 N N . ASN A 1 73 ? -24.302 6.058 17.281 1.00 72.25 73 ASN A N 1
ATOM 581 C CA . ASN A 1 73 ? -23.703 7.322 16.856 1.00 72.25 73 ASN A CA 1
ATOM 582 C C . ASN A 1 73 ? -23.032 7.184 15.483 1.00 72.25 73 ASN A C 1
ATOM 584 O O . ASN A 1 73 ? -22.728 6.078 15.023 1.00 72.25 73 ASN A O 1
ATOM 588 N N . LEU A 1 74 ? -22.731 8.319 14.843 1.00 70.69 74 LEU A N 1
ATOM 589 C CA . LEU A 1 74 ? -21.959 8.340 13.602 1.00 70.69 74 LEU A CA 1
ATOM 590 C C . LEU A 1 74 ? -20.639 7.580 13.785 1.00 70.69 74 LEU A C 1
ATOM 592 O O . LEU A 1 74 ? 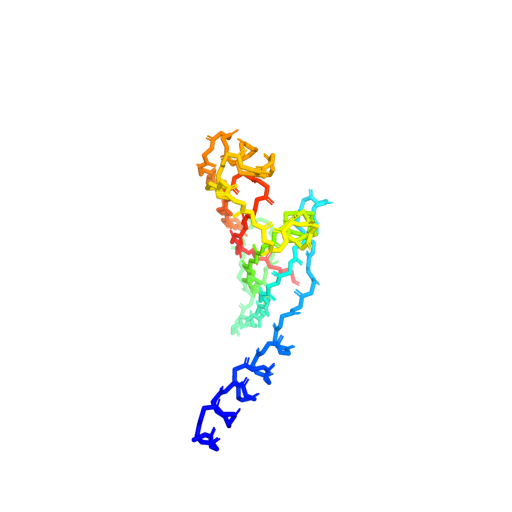-19.916 7.767 14.761 1.00 70.69 74 LEU A O 1
ATOM 596 N N . ILE A 1 75 ? -20.294 6.745 12.804 1.00 69.25 75 ILE A N 1
ATOM 597 C CA . ILE A 1 75 ? -19.095 5.887 12.827 1.00 69.25 75 ILE A CA 1
ATOM 598 C C . ILE A 1 75 ? -17.813 6.707 13.078 1.00 69.25 75 ILE A C 1
ATOM 600 O O . ILE A 1 75 ? -16.891 6.233 13.735 1.00 69.25 75 ILE A O 1
ATOM 604 N N . GLN A 1 76 ? -17.789 7.954 12.602 1.00 69.88 76 GLN A N 1
ATOM 605 C CA . GLN A 1 76 ? -16.687 8.908 12.764 1.00 69.88 76 GLN A CA 1
ATOM 606 C C . GLN A 1 76 ? -16.464 9.336 14.224 1.00 69.88 76 GLN A C 1
ATOM 608 O O . GLN A 1 76 ? -15.336 9.619 14.608 1.00 69.88 76 GLN A O 1
ATOM 613 N N . GLU A 1 77 ? -17.523 9.360 15.032 1.00 69.31 77 GLU A N 1
ATOM 614 C CA . GLU A 1 77 ? -17.483 9.692 16.462 1.00 69.31 77 GLU A CA 1
ATOM 615 C C . GLU A 1 77 ? -17.318 8.431 17.320 1.00 69.31 77 GLU A C 1
ATOM 617 O O . GLU A 1 77 ? -16.735 8.458 18.402 1.00 69.31 77 GLU A O 1
ATOM 622 N N . ALA A 1 78 ? -17.832 7.302 16.827 1.00 67.50 78 ALA A N 1
ATOM 623 C CA . ALA A 1 78 ? -17.872 6.042 17.551 1.00 67.50 78 ALA A CA 1
ATOM 624 C C . ALA A 1 78 ? -16.603 5.189 17.399 1.00 67.50 78 ALA A C 1
ATOM 626 O O . ALA A 1 78 ? -16.445 4.233 18.156 1.00 67.50 78 ALA A O 1
ATOM 627 N N . ILE A 1 79 ? -15.720 5.457 16.433 1.00 69.69 79 ILE A N 1
ATOM 628 C CA . ILE A 1 79 ? -14.563 4.596 16.147 1.00 69.69 79 ILE A CA 1
ATOM 629 C C . ILE A 1 79 ? -13.262 5.411 16.202 1.00 69.69 79 ILE A C 1
ATOM 631 O O . ILE A 1 79 ? -13.035 6.238 15.320 1.00 69.69 79 ILE A O 1
ATOM 635 N N . PRO A 1 80 ? -12.371 5.142 17.180 1.00 71.94 80 PRO A N 1
ATOM 636 C CA . PRO A 1 80 ? -11.081 5.827 17.309 1.00 71.94 80 PRO A CA 1
ATOM 637 C C . PRO A 1 80 ? -10.231 5.789 16.033 1.00 71.94 80 PRO A C 1
ATOM 639 O O . PRO A 1 80 ? -9.662 6.807 15.655 1.00 71.94 80 PRO A O 1
ATOM 642 N N . ALA A 1 81 ? -10.250 4.674 15.293 1.00 70.06 81 ALA A N 1
ATOM 643 C CA . ALA A 1 81 ? -9.598 4.544 13.988 1.00 70.06 81 ALA A CA 1
ATOM 644 C C . ALA A 1 81 ? -9.963 5.640 12.963 1.00 70.06 81 ALA A C 1
ATOM 646 O O . ALA A 1 81 ? -9.191 5.878 12.033 1.00 70.06 81 ALA A O 1
ATOM 647 N N . PHE A 1 82 ? -11.138 6.277 13.078 1.00 71.88 82 PHE A N 1
ATOM 648 C CA . PHE A 1 82 ? -11.515 7.413 12.228 1.00 71.88 82 PHE A CA 1
ATOM 649 C C . PHE A 1 82 ? -10.884 8.727 12.683 1.00 71.88 82 PHE A C 1
ATOM 651 O O . PHE A 1 82 ? -10.578 9.565 11.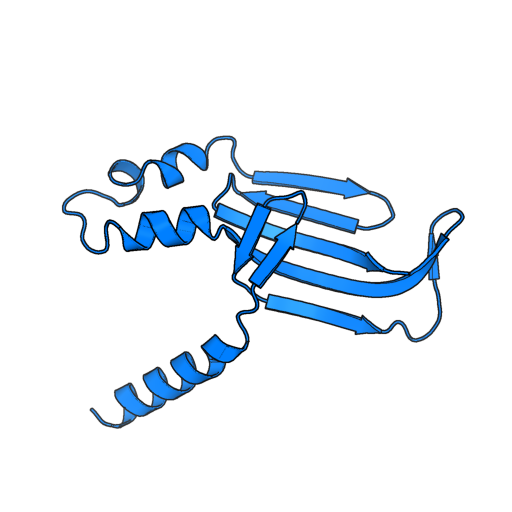839 1.00 71.88 82 PHE A O 1
ATOM 658 N N . LEU A 1 83 ? -10.646 8.899 13.983 1.00 68.69 83 LEU A N 1
ATOM 659 C CA . LEU A 1 83 ? -9.887 10.035 14.508 1.00 68.69 83 LEU A CA 1
ATOM 660 C C . LEU A 1 83 ? -8.421 9.940 14.058 1.00 68.69 83 LEU A C 1
ATOM 662 O O . LEU A 1 83 ? -7.853 10.935 13.616 1.00 68.69 83 LEU A O 1
ATOM 666 N N . ASP A 1 84 ? -7.868 8.724 14.009 1.00 67.31 84 ASP A N 1
ATOM 667 C CA . ASP A 1 84 ? -6.519 8.434 13.494 1.00 67.31 84 ASP A CA 1
ATOM 668 C C . ASP A 1 84 ? -6.369 8.641 11.967 1.00 67.31 84 ASP A C 1
ATOM 670 O O . ASP A 1 84 ? -5.270 8.531 11.410 1.00 67.31 84 ASP A O 1
ATOM 674 N N . LEU A 1 85 ? -7.460 8.950 11.251 1.00 66.19 85 LEU A N 1
ATOM 675 C CA . LEU A 1 85 ? -7.393 9.430 9.864 1.00 66.19 85 LEU A CA 1
ATOM 676 C C . LEU A 1 85 ? -6.835 10.852 9.773 1.00 66.19 85 LEU A C 1
ATOM 678 O O . LEU A 1 85 ? -6.371 11.245 8.702 1.00 66.19 85 LEU A O 1
ATOM 682 N N . GLN A 1 86 ? -6.859 11.617 10.868 1.00 58.91 86 GLN A N 1
ATOM 683 C CA . GLN A 1 86 ? -6.155 12.889 10.982 1.00 58.91 86 GLN A CA 1
ATOM 684 C C . GLN A 1 86 ? -4.686 12.587 11.308 1.00 58.91 86 GLN A C 1
ATOM 686 O O . GLN A 1 86 ? -4.331 12.275 12.439 1.00 58.91 86 GLN A O 1
ATOM 691 N N . PRO A 1 87 ? -3.836 12.581 10.270 1.00 58.75 87 PRO A N 1
ATOM 692 C CA . PRO A 1 87 ? -3.349 13.850 9.737 1.00 58.75 87 PRO A CA 1
ATOM 693 C C . PRO A 1 87 ? -3.710 14.086 8.261 1.00 58.75 87 PRO A C 1
ATOM 695 O O . PRO A 1 87 ? -3.174 14.991 7.629 1.00 58.75 87 PRO A O 1
ATOM 698 N N . GLY A 1 88 ? -4.646 13.312 7.707 1.00 73.69 88 GLY A N 1
ATOM 699 C CA . GLY A 1 88 ? -5.134 13.473 6.341 1.00 73.69 88 GLY A CA 1
ATOM 700 C C . GLY A 1 88 ? -4.441 12.555 5.334 1.00 73.69 88 GLY A C 1
ATOM 701 O O . GLY A 1 88 ? -4.010 11.444 5.649 1.00 73.69 88 GLY A O 1
ATOM 702 N N . THR A 1 89 ? -4.410 13.004 4.079 1.00 85.94 89 THR A N 1
ATOM 703 C CA . THR A 1 89 ? -3.855 12.244 2.954 1.00 85.94 89 THR A CA 1
ATOM 704 C C . THR A 1 89 ? -2.369 12.558 2.790 1.00 85.94 89 THR A C 1
ATOM 706 O O . THR A 1 89 ? -2.004 13.714 2.597 1.00 85.94 89 THR A O 1
ATOM 709 N N . THR A 1 90 ? -1.511 11.540 2.837 1.00 89.44 90 THR A N 1
ATOM 710 C CA . THR A 1 90 ? -0.065 11.657 2.600 1.00 89.44 90 THR A CA 1
ATOM 711 C C . THR A 1 90 ? 0.286 11.067 1.241 1.00 89.44 90 THR A C 1
ATOM 713 O O . THR A 1 90 ? -0.149 9.962 0.916 1.00 89.44 90 THR A O 1
ATOM 716 N N . LEU A 1 91 ? 1.090 11.788 0.461 1.00 91.62 91 LEU A N 1
ATOM 717 C CA . LEU A 1 91 ? 1.647 11.323 -0.806 1.00 91.62 91 LEU A CA 1
ATOM 718 C C . LEU A 1 91 ? 3.177 11.339 -0.709 1.00 91.62 91 LEU A C 1
ATOM 720 O O . LEU A 1 91 ? 3.772 12.406 -0.605 1.00 91.62 91 LEU A O 1
ATOM 724 N N . ASP A 1 92 ? 3.794 10.161 -0.771 1.00 91.12 92 ASP A N 1
ATOM 725 C CA . ASP A 1 92 ? 5.243 9.983 -0.877 1.00 91.12 92 ASP A CA 1
ATOM 726 C C . ASP A 1 92 ? 5.571 9.480 -2.289 1.00 91.12 92 ASP A C 1
ATOM 728 O O . ASP A 1 92 ? 4.983 8.496 -2.741 1.00 91.12 92 ASP A O 1
ATOM 732 N N . SER A 1 93 ? 6.532 10.083 -2.986 1.00 92.69 93 SER A N 1
ATOM 733 C CA . SER A 1 93 ? 6.969 9.600 -4.304 1.00 92.69 93 SER A CA 1
ATOM 734 C C . SER A 1 93 ? 8.467 9.757 -4.514 1.00 92.69 93 SER A C 1
ATOM 736 O O . SER A 1 93 ? 9.055 10.747 -4.082 1.00 92.69 93 SER A O 1
ATOM 738 N N . ASP A 1 94 ? 9.063 8.812 -5.233 1.00 91.06 94 ASP A N 1
ATOM 739 C CA . ASP A 1 94 ? 10.432 8.879 -5.729 1.00 91.06 94 ASP A CA 1
ATOM 740 C C . ASP A 1 94 ? 10.524 8.328 -7.167 1.00 91.06 94 ASP A C 1
ATOM 742 O O . ASP A 1 94 ? 9.520 8.046 -7.820 1.00 91.06 94 ASP A O 1
ATOM 746 N N . ALA A 1 95 ? 11.742 8.181 -7.692 1.00 88.50 95 ALA A N 1
ATOM 747 C CA . ALA A 1 95 ? 11.955 7.658 -9.043 1.00 88.50 95 ALA A CA 1
ATOM 748 C C . ALA A 1 95 ? 11.534 6.183 -9.218 1.00 88.50 95 ALA A C 1
ATOM 750 O O . ALA A 1 95 ? 11.427 5.709 -10.347 1.00 88.50 95 ALA A O 1
ATOM 751 N N . ARG A 1 96 ? 11.351 5.429 -8.128 1.00 90.44 96 ARG A N 1
ATOM 752 C CA . ARG A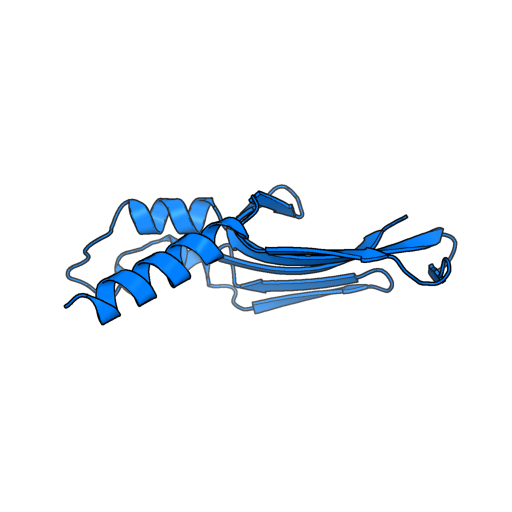 1 96 ? 11.045 3.991 -8.129 1.00 90.44 96 ARG A CA 1
ATOM 753 C C . ARG A 1 96 ? 9.638 3.670 -7.650 1.00 90.44 96 ARG A C 1
ATOM 755 O O . ARG A 1 96 ? 9.281 2.491 -7.657 1.00 90.44 96 ARG A O 1
ATOM 762 N N . GLY A 1 97 ? 8.844 4.663 -7.284 1.00 92.94 97 GLY A N 1
ATOM 763 C CA . GLY A 1 97 ? 7.480 4.419 -6.877 1.00 92.94 97 GLY A CA 1
ATOM 764 C C . GLY A 1 97 ? 6.755 5.648 -6.367 1.00 92.94 97 GLY A C 1
ATOM 765 O O . GLY A 1 97 ? 7.313 6.727 -6.183 1.00 92.94 97 GLY A O 1
ATOM 766 N N . ALA A 1 98 ? 5.472 5.450 -6.119 1.00 94.88 98 ALA A N 1
ATOM 767 C CA . ALA A 1 98 ? 4.614 6.435 -5.493 1.00 94.88 98 ALA A CA 1
ATOM 768 C C . ALA A 1 98 ? 3.681 5.739 -4.512 1.00 94.88 98 ALA A C 1
ATOM 770 O O . ALA A 1 98 ? 3.320 4.574 -4.681 1.00 94.88 98 ALA A O 1
ATOM 771 N N . ARG A 1 99 ? 3.291 6.464 -3.472 1.00 94.38 99 ARG A N 1
ATOM 772 C CA . ARG A 1 99 ? 2.479 5.953 -2.381 1.00 94.38 99 ARG A CA 1
ATOM 773 C C . ARG A 1 99 ? 1.545 7.027 -1.872 1.00 94.38 99 ARG A C 1
ATOM 775 O O . ARG A 1 99 ? 1.984 8.055 -1.376 1.00 94.38 99 ARG A O 1
ATOM 782 N N . LEU A 1 100 ? 0.265 6.708 -1.894 1.00 93.81 100 LEU A N 1
ATOM 783 C CA . LEU A 1 100 ? -0.808 7.441 -1.255 1.00 93.81 100 LEU A CA 1
ATOM 784 C C . LEU A 1 100 ? -1.224 6.716 0.031 1.00 93.81 100 LEU A C 1
ATOM 786 O O . LEU A 1 100 ? -1.448 5.504 0.020 1.00 93.81 100 LEU A O 1
ATOM 790 N N . ARG A 1 101 ? -1.377 7.449 1.132 1.00 91.44 101 ARG A N 1
ATOM 791 C CA . ARG A 1 101 ? -1.947 6.959 2.394 1.00 91.44 101 ARG A CA 1
ATOM 792 C C . ARG A 1 101 ? -3.029 7.896 2.903 1.00 91.44 101 ARG A C 1
ATOM 794 O O . ARG A 1 101 ? -2.900 9.104 2.765 1.00 91.44 101 ARG A O 1
ATOM 801 N N . ILE A 1 102 ? -4.049 7.336 3.547 1.00 89.00 102 ILE A N 1
ATOM 802 C CA . ILE A 1 102 ? -5.061 8.095 4.294 1.00 89.00 102 ILE A CA 1
ATOM 803 C C . ILE A 1 102 ? -5.041 7.587 5.734 1.00 89.00 102 ILE A C 1
ATOM 805 O O . ILE A 1 102 ? -5.587 6.516 6.034 1.00 89.00 102 ILE A O 1
ATOM 809 N N . GLY A 1 103 ? -4.345 8.321 6.608 1.00 83.88 103 GLY A N 1
ATOM 810 C CA . GLY A 1 103 ? -4.039 7.875 7.968 1.00 83.88 103 GLY A CA 1
ATOM 811 C C . GLY A 1 103 ? -3.493 6.441 7.995 1.00 83.88 103 GLY A C 1
ATOM 812 O O . GLY A 1 103 ? -2.568 6.100 7.250 1.00 83.88 103 GLY A O 1
ATOM 813 N N . GLN A 1 104 ? -4.087 5.600 8.842 1.00 79.06 104 GLN A N 1
ATOM 814 C CA . GLN A 1 104 ? -3.825 4.154 8.954 1.00 79.06 104 GLN A CA 1
ATOM 815 C C . GLN A 1 104 ? -4.846 3.285 8.190 1.00 79.06 104 GLN A C 1
ATOM 817 O O . GLN A 1 104 ? -4.748 2.056 8.167 1.00 79.06 104 GLN A O 1
ATOM 822 N N . SER A 1 105 ? -5.853 3.905 7.569 1.00 88.12 105 SER A N 1
ATOM 823 C CA . SER A 1 105 ? -6.991 3.172 7.008 1.00 88.12 105 SER A CA 1
ATOM 824 C C . SER A 1 105 ? -6.756 2.650 5.610 1.00 88.12 105 SER A C 1
ATOM 826 O O . SER A 1 105 ? -7.216 1.554 5.312 1.00 88.12 105 SER A O 1
ATOM 828 N N . PHE A 1 106 ? -6.071 3.409 4.758 1.00 91.56 106 PHE A N 1
ATOM 829 C CA . PHE A 1 106 ? -5.972 3.124 3.336 1.00 91.56 106 PHE A CA 1
ATOM 830 C C . PHE A 1 106 ? -4.562 3.382 2.828 1.00 91.56 106 PHE A C 1
ATOM 832 O O . PHE A 1 106 ? -3.915 4.362 3.206 1.00 91.56 106 PHE A O 1
ATOM 839 N N . ILE A 1 107 ? -4.127 2.516 1.917 1.00 93.69 107 ILE A N 1
ATOM 840 C CA . ILE A 1 107 ? -2.918 2.691 1.125 1.00 93.69 107 ILE A CA 1
ATOM 841 C C . ILE A 1 107 ? -3.215 2.408 -0.345 1.00 93.69 107 ILE A C 1
ATOM 843 O O . ILE A 1 107 ? -3.962 1.483 -0.670 1.00 93.69 107 ILE A O 1
ATOM 847 N N . ALA A 1 108 ? -2.566 3.160 -1.223 1.00 95.31 108 ALA A N 1
ATOM 848 C CA . ALA A 1 108 ? -2.323 2.778 -2.603 1.00 95.31 108 ALA A CA 1
ATOM 849 C C . ALA A 1 108 ? -0.849 3.035 -2.911 1.00 95.31 108 ALA A C 1
ATOM 851 O O . ALA A 1 108 ? -0.352 4.125 -2.644 1.00 95.31 108 ALA A O 1
ATOM 852 N N . ASP A 1 109 ? -0.132 2.049 -3.435 1.00 95.25 109 ASP A N 1
ATOM 853 C CA . ASP A 1 109 ? 1.255 2.227 -3.842 1.00 95.25 109 ASP A CA 1
ATOM 854 C C . ASP A 1 109 ? 1.578 1.510 -5.153 1.00 95.25 109 ASP A C 1
ATOM 856 O O . ASP A 1 109 ? 0.905 0.568 -5.579 1.00 95.25 109 ASP A O 1
ATOM 860 N N . ILE A 1 110 ? 2.600 2.029 -5.818 1.00 95.31 110 ILE A N 1
ATOM 861 C CA . ILE A 1 110 ? 3.194 1.470 -7.020 1.00 95.31 110 ILE A CA 1
ATOM 862 C C . ILE A 1 110 ? 4.705 1.469 -6.828 1.00 95.31 110 ILE A C 1
ATOM 864 O O . ILE A 1 110 ? 5.274 2.505 -6.499 1.00 95.31 110 ILE A O 1
ATOM 868 N N . ASP A 1 111 ? 5.350 0.319 -7.012 1.00 95.06 111 ASP A N 1
ATOM 869 C CA . ASP A 1 111 ? 6.799 0.177 -6.857 1.00 95.06 111 ASP A CA 1
ATOM 870 C C . ASP A 1 111 ? 7.400 -0.591 -8.040 1.00 95.06 111 ASP A C 1
ATOM 872 O O . ASP A 1 111 ? 6.898 -1.642 -8.447 1.00 95.06 111 ASP A O 1
ATOM 876 N N . PHE A 1 112 ? 8.543 -0.127 -8.537 1.00 94.62 112 PHE A N 1
ATOM 877 C CA . PHE A 1 112 ? 9.374 -0.893 -9.461 1.00 94.62 112 PHE A CA 1
ATOM 878 C C . PHE A 1 112 ? 10.135 -2.000 -8.720 1.00 94.62 112 PHE A C 1
ATOM 880 O O . PHE A 1 112 ? 10.856 -1.750 -7.745 1.00 94.62 112 PHE A O 1
ATOM 887 N N . ARG A 1 113 ? 10.017 -3.235 -9.209 1.00 91.56 113 ARG A N 1
ATOM 888 C CA . ARG A 1 113 ? 10.651 -4.437 -8.654 1.00 91.56 113 ARG A CA 1
ATOM 889 C C . ARG A 1 113 ? 11.778 -4.923 -9.560 1.00 91.56 113 ARG A C 1
ATOM 891 O O . ARG A 1 113 ? 11.761 -4.699 -10.767 1.00 91.56 113 ARG A O 1
ATOM 898 N N . ARG A 1 114 ? 12.800 -5.513 -8.934 1.00 81.62 114 ARG A N 1
ATOM 899 C CA . ARG A 1 114 ? 13.961 -6.066 -9.637 1.00 81.62 114 ARG A CA 1
ATOM 900 C C . ARG A 1 114 ? 13.547 -7.318 -10.386 1.00 81.62 114 ARG A C 1
ATOM 902 O O . ARG A 1 114 ? 12.975 -8.194 -9.713 1.00 81.62 114 ARG A O 1
#

pLDDT: mean 81.85, std 13.67, range [50.97, 96.56]

Secondary structure (DSSP, 8-state):
-HHHHHHHHHHHHHGGG-EEEEETTEEEEEEEEEEEEEEEEEETTEEEEEEEEEEEEEHHHHHHHHH-SS-SS-HHHH-HHHHTTTT-EEEEEETTEEEEEETTTEEEEEEEE-

Radius of gyration: 17.99 Å; chains: 1; bounding box: 57×29×39 Å

Foldseek 3Di:
DVVVVVVVVVVVVVLVQFDWDDDPRFIWTFHKDKAADPDWDDQPPDTFGIKIKDKGFTPVLVVQCVVPVDDPDDPCVVTVVNVQLPVAWDWDDDSFKIWIDRRRTMIIMMGGHD